Protein AF-A0A2V6KE90-F1 (afdb_monomer)

Foldseek 3Di:
DEEEAFPLPVLVVCVVCVVVFDFFDKYKYPLCDADPVSVSNVSSVVNVVVCVVVVQWDFPDADDHGITMTTGHPDDPDD

Nearest PDB structures (foldseek):
  5x7f-assembly1_A-2  TM=6.667E-01  e=1.273E-02  Mycobacterium tuberculosis H37Rv
  3zie-assembly1_A  TM=6.191E-01  e=1.666E-01  Archaeoglobus fulgidus
  1w1w-assembly1_F  TM=6.420E-01  e=1.453E+00  Saccharomyces cerevisiae
  8rod-assembly1_B  TM=6.564E-01  e=3.058E+00  Homo sapiens
  8ro6-assembly1_B  TM=6.557E-01  e=4.590E+00  Homo sapiens

Secondary structure (DSSP, 8-state):
-EEE--SS-HHHHHHHHGGG--TT-EEEETTSS--TT-TTHHHHHHHHHHHHHTTSEEEEEEETTTEEEEEE-PPP---

Structure (mmCIF, N/CA/C/O backbone):
data_AF-A0A2V6KE90-F1
#
_entry.id   AF-A0A2V6KE90-F1
#
loop_
_atom_site.group_PDB
_atom_site.id
_atom_site.type_symbol
_atom_site.label_atom_id
_atom_site.label_alt_id
_atom_site.label_comp_id
_atom_site.label_asym_id
_atom_site.label_entity_id
_atom_site.label_seq_id
_atom_site.pdbx_PDB_ins_code
_atom_site.Cartn_x
_atom_site.Cartn_y
_atom_site.Cartn_z
_atom_site.occupancy
_atom_site.B_iso_or_equiv
_atom_site.auth_seq_id
_atom_site.auth_comp_id
_atom_site.auth_asym_id
_atom_site.auth_atom_id
_atom_site.pdbx_PDB_model_num
ATOM 1 N N . MET A 1 1 ? -13.431 -3.013 2.417 1.00 92.00 1 MET A N 1
ATOM 2 C CA . MET A 1 1 ? -12.326 -3.498 1.565 1.00 92.00 1 MET A CA 1
ATOM 3 C C . MET A 1 1 ? -12.208 -2.534 0.406 1.00 92.00 1 MET A C 1
ATOM 5 O O . MET A 1 1 ? -13.248 -2.117 -0.089 1.00 92.00 1 MET A O 1
ATOM 9 N N . LEU A 1 2 ? -10.989 -2.182 0.010 1.00 95.81 2 LEU A N 1
ATOM 10 C CA . LEU A 1 2 ? -10.695 -1.312 -1.127 1.00 95.81 2 LEU A CA 1
ATOM 11 C C . LEU A 1 2 ? -9.701 -2.021 -2.054 1.00 95.81 2 LEU A C 1
ATOM 13 O O . LEU A 1 2 ? -8.765 -2.662 -1.581 1.00 95.81 2 LEU A O 1
ATOM 17 N N . ILE A 1 3 ? -9.926 -1.925 -3.360 1.00 97.00 3 ILE A N 1
ATOM 18 C CA . ILE A 1 3 ? -9.056 -2.490 -4.394 1.00 97.00 3 ILE A CA 1
ATOM 19 C C . ILE A 1 3 ? -8.692 -1.350 -5.343 1.00 97.00 3 ILE A C 1
ATOM 21 O O . ILE A 1 3 ? -9.588 -0.640 -5.797 1.00 97.00 3 ILE A O 1
ATOM 25 N N . ILE A 1 4 ? -7.402 -1.164 -5.610 1.00 96.50 4 ILE A N 1
ATOM 26 C CA . ILE A 1 4 ? -6.871 -0.103 -6.470 1.00 96.50 4 ILE A CA 1
ATOM 27 C C . ILE A 1 4 ? -6.067 -0.758 -7.597 1.00 96.50 4 ILE A C 1
ATOM 29 O O . ILE A 1 4 ? -5.039 -1.380 -7.339 1.00 96.50 4 ILE A O 1
ATOM 33 N N . ASP A 1 5 ? -6.528 -0.591 -8.835 1.00 94.19 5 ASP A N 1
ATOM 34 C CA . ASP A 1 5 ? -5.686 -0.735 -10.028 1.00 94.19 5 ASP A CA 1
ATOM 35 C C . ASP A 1 5 ? -4.887 0.564 -10.163 1.00 94.19 5 ASP A C 1
ATOM 37 O O . ASP A 1 5 ? -5.440 1.612 -10.503 1.00 94.19 5 ASP A O 1
ATOM 41 N N . ALA A 1 6 ? -3.624 0.535 -9.742 1.00 92.75 6 ALA A N 1
ATOM 42 C CA . ALA A 1 6 ? -2.877 1.760 -9.525 1.00 92.75 6 ALA A CA 1
ATOM 43 C C . ALA A 1 6 ? -2.507 2.427 -10.854 1.00 92.75 6 ALA A C 1
ATOM 45 O O . ALA A 1 6 ? -1.997 1.802 -11.780 1.00 92.75 6 ALA A O 1
ATOM 46 N N . ASP A 1 7 ? -2.690 3.741 -10.930 1.00 93.69 7 ASP A N 1
ATOM 47 C CA . ASP A 1 7 ? -2.152 4.593 -11.997 1.00 93.69 7 ASP A CA 1
ATOM 48 C C . ASP A 1 7 ? -0.829 5.273 -11.584 1.00 93.69 7 ASP A C 1
ATOM 50 O O . ASP A 1 7 ? -0.287 6.093 -12.325 1.00 93.69 7 ASP A O 1
ATOM 54 N N . GLY A 1 8 ? -0.300 4.921 -10.405 1.00 92.12 8 GLY A N 1
ATOM 55 C CA . GLY A 1 8 ? 0.815 5.595 -9.738 1.00 92.12 8 GLY A CA 1
ATOM 56 C C . GLY A 1 8 ? 0.390 6.650 -8.706 1.00 92.12 8 GLY A C 1
ATOM 57 O O . GLY A 1 8 ? 1.256 7.236 -8.065 1.00 92.12 8 GLY A O 1
ATOM 58 N N . GLY A 1 9 ? -0.910 6.901 -8.524 1.00 94.62 9 GLY A N 1
ATOM 59 C CA . GLY A 1 9 ? -1.472 7.877 -7.583 1.00 94.62 9 GLY A CA 1
ATOM 60 C C . GLY A 1 9 ? -2.157 7.264 -6.358 1.00 94.62 9 GLY A C 1
ATOM 61 O O . GLY A 1 9 ? -3.196 7.759 -5.926 1.00 94.62 9 GLY A O 1
ATOM 62 N N . VAL A 1 10 ? -1.603 6.201 -5.773 1.00 96.62 10 VAL A N 1
ATOM 63 C CA . VAL A 1 10 ? -2.254 5.448 -4.684 1.00 96.62 10 VAL A CA 1
ATOM 64 C C . VAL A 1 10 ? -2.581 6.316 -3.470 1.00 96.62 10 VAL A C 1
ATOM 66 O O . VAL A 1 10 ? -3.656 6.176 -2.884 1.00 96.62 10 VAL A O 1
ATOM 69 N N . GLN A 1 11 ? -1.689 7.229 -3.075 1.00 94.88 11 GLN A N 1
ATOM 70 C CA . GLN A 1 11 ? -1.935 8.056 -1.893 1.00 94.88 11 GLN A CA 1
ATOM 71 C C . GLN A 1 11 ? -3.100 9.032 -2.116 1.00 94.88 11 GLN A C 1
ATOM 73 O O . GLN A 1 11 ? -3.901 9.247 -1.203 1.00 94.88 11 GLN A O 1
ATOM 78 N N . ARG A 1 12 ? -3.229 9.584 -3.333 1.00 96.12 12 ARG A N 1
ATOM 79 C CA . ARG A 1 12 ? -4.381 10.407 -3.743 1.00 96.12 12 ARG A CA 1
ATOM 80 C C . ARG A 1 12 ? -5.670 9.607 -3.572 1.00 96.12 12 ARG A C 1
ATOM 82 O O . ARG A 1 12 ? -6.592 10.085 -2.916 1.00 96.12 12 ARG A O 1
ATOM 89 N N . ASP A 1 13 ? -5.702 8.391 -4.106 1.00 96.00 13 ASP A N 1
ATOM 90 C CA . ASP A 1 13 ? -6.912 7.568 -4.127 1.00 96.00 13 ASP A CA 1
ATOM 91 C C . ASP A 1 13 ? -7.320 7.115 -2.723 1.00 96.00 13 ASP A C 1
ATOM 93 O O . ASP A 1 13 ? -8.483 7.244 -2.344 1.00 96.00 13 ASP A O 1
ATOM 97 N N . ILE A 1 14 ? -6.365 6.668 -1.901 1.00 94.56 14 ILE A N 1
ATOM 98 C CA . ILE A 1 14 ? -6.638 6.307 -0.504 1.00 94.56 14 ILE A CA 1
ATOM 99 C C . ILE A 1 14 ? -7.191 7.508 0.266 1.00 94.56 14 ILE A C 1
ATOM 101 O O . ILE A 1 14 ? -8.145 7.346 1.023 1.00 94.56 14 ILE A O 1
ATOM 105 N N . ASN A 1 15 ? -6.653 8.714 0.063 1.00 92.94 15 ASN A N 1
ATOM 106 C CA . ASN A 1 15 ? -7.160 9.911 0.735 1.00 92.94 15 ASN A CA 1
ATOM 107 C C . ASN A 1 15 ? -8.608 10.247 0.331 1.00 92.94 15 ASN A C 1
ATOM 109 O O . ASN A 1 15 ? -9.366 10.692 1.189 1.00 92.94 15 ASN A O 1
ATOM 113 N N . CYS A 1 16 ? -9.020 9.989 -0.916 1.00 94.56 16 CYS A N 1
ATOM 114 C CA . CYS A 1 16 ? -10.409 10.185 -1.352 1.00 94.56 16 CYS A CA 1
ATOM 115 C C . CYS A 1 16 ? -11.406 9.258 -0.643 1.00 94.56 16 CYS A C 1
ATOM 117 O O . CYS A 1 16 ? -12.564 9.630 -0.475 1.00 94.56 16 CYS A O 1
ATOM 119 N N . TYR A 1 17 ? -10.973 8.065 -0.227 1.00 93.06 17 TYR A N 1
ATOM 120 C CA . TYR A 1 17 ? -11.848 7.074 0.407 1.00 93.06 17 TYR A CA 1
ATOM 121 C C . TYR A 1 17 ? -11.605 6.900 1.907 1.00 93.06 17 TYR A C 1
ATOM 123 O O . TYR A 1 17 ? -12.371 6.185 2.549 1.00 93.06 17 TYR A O 1
ATOM 131 N N . ALA A 1 18 ? -10.576 7.532 2.479 1.00 91.62 18 ALA A N 1
ATOM 132 C CA . ALA A 1 18 ? -10.098 7.283 3.840 1.00 91.62 18 ALA A CA 1
ATOM 133 C C . ALA A 1 18 ? -11.201 7.363 4.908 1.00 91.62 18 ALA A C 1
ATOM 135 O O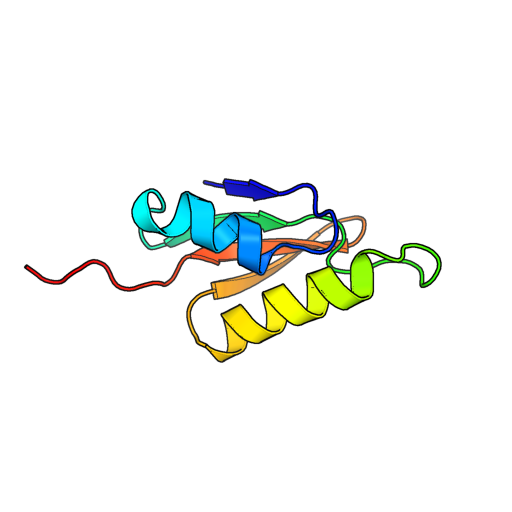 . ALA A 1 18 ? -11.243 6.519 5.801 1.00 91.62 18 ALA A O 1
ATOM 136 N N . GLU A 1 19 ? -12.118 8.326 4.790 1.00 91.38 19 GLU A N 1
ATOM 137 C CA . GLU A 1 19 ? -13.239 8.516 5.726 1.00 91.38 19 GLU A CA 1
ATOM 138 C C . GLU A 1 19 ? -14.287 7.393 5.661 1.00 91.38 19 GLU A C 1
ATOM 140 O O . GLU A 1 19 ? -15.068 7.202 6.591 1.00 91.38 19 GLU A O 1
ATOM 145 N N . HIS A 1 20 ? -14.292 6.615 4.580 1.00 92.50 20 HIS A N 1
ATOM 146 C CA . HIS A 1 20 ? -15.184 5.476 4.375 1.00 92.50 20 HIS A CA 1
ATOM 147 C C . HIS A 1 20 ? -14.521 4.131 4.713 1.00 92.50 20 HIS A C 1
ATOM 149 O O . HIS A 1 20 ? -15.181 3.089 4.671 1.00 92.50 20 HIS A O 1
ATOM 155 N N . LEU A 1 21 ? -13.224 4.118 5.040 1.00 93.25 21 LEU A N 1
ATOM 156 C CA . LEU A 1 21 ? -12.486 2.897 5.348 1.00 93.25 21 LEU A CA 1
ATOM 157 C C . LEU A 1 21 ? -12.581 2.556 6.836 1.00 93.25 21 LEU A C 1
ATOM 159 O O . LEU A 1 21 ? -12.042 3.249 7.698 1.00 93.25 21 LEU A O 1
ATOM 163 N N . ALA A 1 22 ? -13.206 1.419 7.136 1.00 94.00 22 ALA A N 1
ATOM 164 C CA . ALA A 1 22 ? -13.167 0.847 8.475 1.00 94.00 22 ALA A CA 1
ATOM 165 C C . ALA A 1 22 ? -11.732 0.449 8.867 1.00 94.00 22 ALA A C 1
ATOM 167 O O . ALA A 1 22 ? -10.956 -0.043 8.039 1.00 94.00 22 ALA A O 1
ATOM 168 N N . HIS A 1 23 ? -11.397 0.616 10.147 1.00 94.75 23 HIS A N 1
ATOM 169 C CA . HIS A 1 23 ? -10.127 0.150 10.697 1.00 94.75 23 HIS A CA 1
ATOM 170 C C . HIS A 1 23 ? -9.955 -1.361 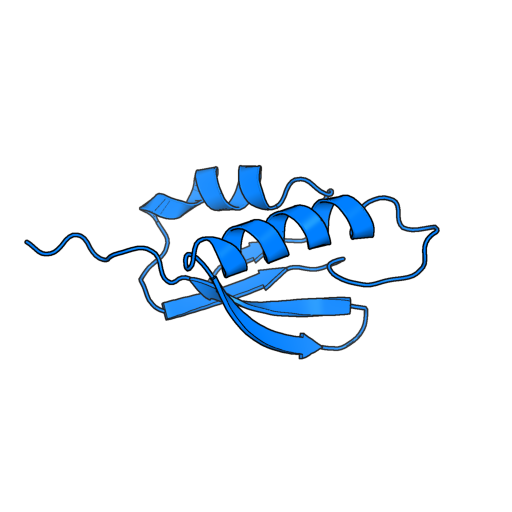10.468 1.00 94.75 23 HIS A C 1
ATOM 172 O O . HIS A 1 23 ? -10.897 -2.140 10.621 1.00 94.75 23 HIS A O 1
ATOM 178 N N . GLY A 1 24 ? -8.754 -1.774 10.072 1.00 96.06 24 GLY A N 1
ATOM 179 C CA . GLY A 1 24 ? -8.416 -3.157 9.747 1.00 96.06 24 GLY A CA 1
ATOM 180 C C . GLY A 1 24 ? -9.006 -3.661 8.428 1.00 96.06 24 GLY A C 1
ATOM 181 O O . GLY A 1 24 ? -8.848 -4.842 8.110 1.00 96.06 24 GLY A O 1
ATOM 182 N N . CYS A 1 25 ? -9.694 -2.819 7.645 1.00 96.31 25 CYS A N 1
ATOM 183 C CA . CYS A 1 25 ? -10.240 -3.273 6.374 1.00 96.31 25 CYS A CA 1
ATOM 184 C C . CYS A 1 25 ? -9.123 -3.564 5.362 1.00 96.31 25 CYS A C 1
ATOM 186 O O . CYS A 1 25 ? -8.058 -2.949 5.380 1.00 96.31 25 CYS A O 1
ATOM 188 N N . TRP A 1 26 ? -9.382 -4.534 4.488 1.00 97.25 26 TRP A N 1
ATOM 189 C CA . TRP A 1 26 ? -8.409 -5.015 3.513 1.00 97.25 26 TRP A CA 1
ATOM 190 C C . TRP A 1 26 ? -8.206 -4.013 2.382 1.00 97.25 26 TRP A C 1
ATOM 192 O O . TRP A 1 26 ? -9.189 -3.487 1.845 1.00 97.25 26 TRP A O 1
ATOM 202 N N . LEU A 1 27 ? -6.943 -3.808 2.015 1.00 97.81 27 LEU A N 1
ATOM 203 C CA . LEU A 1 27 ? -6.512 -3.073 0.835 1.00 97.81 27 LEU A CA 1
ATOM 204 C C . LEU A 1 27 ? -5.727 -4.000 -0.093 1.00 97.81 27 LEU A C 1
ATOM 206 O O . LEU A 1 27 ? -4.847 -4.738 0.353 1.00 97.81 27 LEU A O 1
ATOM 210 N N . VAL A 1 28 ? -6.049 -3.931 -1.381 1.00 97.88 28 VAL A N 1
ATOM 211 C CA . VAL A 1 28 ? -5.350 -4.632 -2.463 1.00 97.88 28 VAL A CA 1
ATOM 212 C C . VAL A 1 28 ? -4.945 -3.590 -3.496 1.00 97.88 28 VAL A C 1
ATOM 214 O O . VAL A 1 28 ? -5.799 -2.849 -3.976 1.00 97.88 28 VAL A O 1
ATOM 217 N N . ILE A 1 29 ? -3.656 -3.490 -3.797 1.00 98.00 29 ILE A N 1
ATOM 218 C CA . ILE A 1 29 ? -3.103 -2.427 -4.643 1.00 98.00 29 ILE A CA 1
ATOM 219 C C . ILE A 1 29 ? -2.246 -3.084 -5.713 1.00 98.00 29 ILE A C 1
ATOM 221 O O . ILE A 1 29 ? -1.235 -3.711 -5.391 1.00 98.00 29 ILE A O 1
ATOM 225 N N . ASP A 1 30 ? -2.668 -2.981 -6.967 1.00 96.00 30 ASP A N 1
ATOM 226 C CA . ASP A 1 30 ? -1.907 -3.538 -8.079 1.00 96.00 30 ASP A CA 1
ATOM 227 C C . ASP A 1 30 ? -0.701 -2.665 -8.443 1.00 96.00 30 ASP A C 1
ATOM 229 O O . ASP A 1 30 ? -0.573 -1.534 -7.970 1.00 96.00 30 ASP A O 1
ATOM 233 N N . ASP A 1 31 ? 0.206 -3.199 -9.262 1.00 95.75 31 ASP A N 1
ATOM 234 C CA . ASP A 1 31 ? 1.393 -2.489 -9.750 1.00 95.75 31 ASP A CA 1
ATOM 235 C C . ASP A 1 31 ? 2.345 -1.990 -8.636 1.00 95.75 31 ASP A C 1
ATOM 237 O O . ASP A 1 31 ? 3.130 -1.070 -8.850 1.00 95.75 31 ASP A O 1
ATOM 241 N N . TYR A 1 32 ? 2.341 -2.579 -7.433 1.00 97.00 32 TYR A N 1
ATOM 242 C CA . TYR A 1 32 ? 3.306 -2.223 -6.374 1.00 97.00 32 TYR A CA 1
ATOM 243 C C . TYR A 1 32 ? 4.732 -2.710 -6.687 1.00 97.00 32 TYR A C 1
ATOM 245 O O . TYR A 1 32 ? 5.730 -2.121 -6.263 1.00 97.00 32 TYR A O 1
ATOM 253 N N . ALA A 1 33 ? 4.853 -3.812 -7.418 1.00 95.19 33 ALA A N 1
ATOM 254 C CA . ALA A 1 33 ? 6.111 -4.313 -7.950 1.00 95.19 33 ALA A CA 1
ATOM 255 C C . ALA A 1 33 ? 5.914 -4.718 -9.411 1.00 95.19 33 ALA A C 1
ATOM 257 O O . ALA A 1 33 ? 4.807 -5.015 -9.837 1.00 95.19 33 ALA A O 1
ATOM 258 N N . GLY A 1 34 ? 6.986 -4.754 -10.194 1.00 92.44 34 GLY A N 1
ATOM 259 C CA . GLY A 1 34 ? 6.878 -5.125 -11.598 1.00 92.44 34 GLY A CA 1
ATOM 260 C C . GLY A 1 34 ? 8.122 -4.763 -12.398 1.00 92.44 34 GLY A C 1
ATOM 261 O O . GLY A 1 34 ? 9.099 -4.255 -11.836 1.00 92.44 34 GLY A O 1
ATOM 262 N N . PRO A 1 35 ? 8.119 -5.043 -13.709 1.00 92.06 35 PRO A N 1
ATOM 263 C CA . PRO A 1 35 ? 9.229 -4.700 -14.584 1.00 92.06 35 PRO A CA 1
ATOM 264 C C . PRO A 1 35 ? 9.378 -3.178 -14.699 1.00 92.06 35 PRO A C 1
ATOM 266 O O . PRO A 1 35 ? 8.392 -2.449 -14.699 1.00 92.06 35 PRO A O 1
ATOM 269 N N . ALA A 1 36 ? 10.611 -2.701 -14.889 1.00 87.69 36 ALA A N 1
ATOM 270 C CA . ALA A 1 36 ? 10.918 -1.267 -14.964 1.00 87.69 36 ALA A CA 1
ATOM 271 C C . ALA A 1 36 ? 10.199 -0.519 -16.109 1.00 87.69 36 ALA A C 1
ATOM 273 O O . ALA A 1 36 ? 10.087 0.702 -16.066 1.00 87.69 36 ALA A O 1
ATOM 274 N N . VAL A 1 37 ? 9.707 -1.240 -17.125 1.00 93.50 37 VAL A N 1
ATOM 275 C CA . VAL A 1 37 ? 8.888 -0.672 -18.211 1.00 93.50 37 VAL A CA 1
ATOM 276 C C . VAL A 1 37 ? 7.511 -0.212 -17.725 1.00 93.50 37 VAL A C 1
ATOM 278 O O . VAL A 1 37 ? 6.905 0.662 -18.342 1.00 93.50 37 VAL A O 1
ATOM 281 N N . ASN A 1 38 ? 7.015 -0.770 -16.616 1.00 91.06 38 ASN A N 1
ATOM 282 C CA . ASN A 1 38 ? 5.791 -0.297 -15.998 1.00 91.06 38 ASN A CA 1
ATOM 283 C C . ASN A 1 38 ? 6.094 0.952 -15.164 1.00 91.06 38 ASN A C 1
ATOM 285 O O . ASN A 1 38 ? 6.519 0.886 -14.010 1.00 91.06 38 ASN A O 1
ATOM 289 N N . ILE A 1 39 ? 5.840 2.106 -15.775 1.00 93.50 39 ILE A N 1
ATOM 290 C CA . ILE A 1 39 ? 6.104 3.426 -15.199 1.00 93.50 39 ILE A CA 1
ATOM 291 C C . ILE A 1 39 ? 5.332 3.700 -13.899 1.00 93.50 39 ILE A C 1
ATOM 293 O O . ILE A 1 39 ? 5.719 4.595 -13.150 1.00 93.50 39 ILE A O 1
ATOM 297 N N . LYS A 1 40 ? 4.267 2.937 -13.618 1.00 94.56 40 LYS A N 1
ATOM 298 C CA . LYS A 1 40 ? 3.440 3.080 -12.415 1.00 94.56 40 LYS A CA 1
ATOM 299 C C . LYS A 1 40 ? 4.104 2.485 -11.175 1.00 94.56 40 LYS A C 1
ATOM 301 O O . LYS A 1 40 ? 3.851 2.954 -10.074 1.00 94.56 40 LYS A O 1
ATOM 306 N N . VAL A 1 41 ? 4.993 1.502 -11.341 1.00 95.81 41 VAL A N 1
ATOM 307 C CA . VAL A 1 41 ? 5.541 0.721 -10.219 1.00 95.81 41 VAL A CA 1
ATOM 308 C C . VAL A 1 41 ? 6.260 1.593 -9.202 1.00 95.81 41 VAL A C 1
ATOM 310 O O . VAL A 1 41 ? 5.994 1.514 -8.005 1.00 95.81 41 VAL A O 1
ATOM 313 N N . THR A 1 42 ? 7.161 2.454 -9.669 1.00 96.44 42 THR A N 1
ATOM 314 C CA . THR A 1 42 ? 7.936 3.338 -8.792 1.00 96.44 42 THR A CA 1
ATOM 315 C C . THR A 1 42 ? 7.048 4.281 -7.970 1.00 96.44 42 THR A C 1
ATOM 317 O O . THR A 1 42 ? 7.204 4.298 -6.747 1.00 96.44 42 THR A O 1
ATOM 320 N N . PRO A 1 43 ? 6.127 5.064 -8.569 1.00 97.00 43 PRO A N 1
ATOM 321 C CA . PRO A 1 43 ? 5.258 5.936 -7.786 1.00 97.00 43 PRO A CA 1
ATOM 322 C C . PRO A 1 43 ? 4.249 5.163 -6.919 1.00 97.00 43 PRO A C 1
ATOM 324 O O . PRO A 1 43 ? 4.084 5.531 -5.759 1.00 97.00 43 PRO A O 1
ATOM 327 N N . THR A 1 44 ? 3.674 4.048 -7.394 1.00 97.31 44 THR A N 1
ATOM 328 C CA . THR A 1 44 ? 2.804 3.172 -6.583 1.00 97.31 44 THR A CA 1
ATOM 329 C C . THR A 1 44 ? 3.528 2.677 -5.334 1.00 97.31 44 THR A C 1
ATOM 331 O O . THR A 1 44 ? 3.021 2.824 -4.221 1.00 97.31 44 THR A O 1
ATOM 334 N N . ARG A 1 45 ? 4.741 2.128 -5.491 1.00 97.19 45 ARG A N 1
ATOM 335 C CA . ARG A 1 45 ? 5.548 1.653 -4.364 1.00 97.19 45 ARG A CA 1
ATOM 336 C C . ARG A 1 45 ? 5.881 2.776 -3.393 1.00 97.19 45 ARG A C 1
ATOM 338 O O . ARG A 1 45 ? 5.698 2.596 -2.196 1.00 97.19 45 ARG A O 1
ATOM 345 N N . ARG A 1 46 ? 6.334 3.927 -3.900 1.00 97.88 46 ARG A N 1
ATOM 346 C CA . ARG A 1 46 ? 6.659 5.101 -3.075 1.00 97.88 46 ARG A CA 1
ATOM 347 C C . ARG A 1 46 ? 5.482 5.490 -2.180 1.00 97.88 46 ARG A C 1
ATOM 349 O O . ARG A 1 46 ? 5.678 5.716 -0.991 1.00 97.88 46 ARG A O 1
ATOM 356 N N . ASP A 1 47 ? 4.287 5.573 -2.753 1.00 97.81 47 ASP A N 1
ATOM 357 C CA . ASP A 1 47 ? 3.082 5.991 -2.038 1.00 97.81 47 ASP A CA 1
ATOM 358 C C . ASP A 1 47 ? 2.662 4.960 -0.979 1.00 97.81 47 ASP A C 1
ATOM 360 O O . ASP A 1 47 ? 2.362 5.326 0.159 1.00 97.81 47 ASP A O 1
ATOM 364 N N . VAL A 1 48 ? 2.680 3.667 -1.323 1.00 97.62 48 VAL A N 1
ATOM 365 C CA . VAL A 1 48 ? 2.372 2.586 -0.373 1.00 97.62 48 VAL A CA 1
ATOM 366 C C . VAL A 1 48 ? 3.391 2.553 0.766 1.00 97.62 48 VAL A C 1
ATOM 368 O O . VAL A 1 48 ? 2.997 2.519 1.931 1.00 97.62 48 VAL A O 1
ATOM 371 N N . ASP A 1 49 ? 4.686 2.618 0.454 1.00 98.00 49 ASP A N 1
ATOM 372 C CA . ASP A 1 49 ? 5.757 2.576 1.451 1.00 98.00 49 ASP A CA 1
ATOM 373 C C . ASP A 1 49 ? 5.678 3.777 2.403 1.00 98.00 49 ASP A C 1
ATOM 375 O O . ASP A 1 49 ? 5.829 3.610 3.613 1.00 98.00 49 ASP A O 1
ATOM 379 N N . ALA A 1 50 ? 5.371 4.973 1.889 1.00 97.31 50 ALA A N 1
ATOM 380 C CA . ALA A 1 50 ? 5.160 6.157 2.718 1.00 97.31 50 ALA A CA 1
ATOM 381 C C . ALA A 1 50 ? 4.003 5.957 3.712 1.00 97.31 50 ALA A C 1
ATOM 383 O O . ALA A 1 50 ? 4.161 6.218 4.902 1.00 97.31 50 ALA A O 1
ATOM 384 N N . LEU A 1 51 ? 2.866 5.420 3.259 1.00 96.06 51 LEU A N 1
ATOM 385 C CA . LEU A 1 51 ? 1.709 5.153 4.121 1.00 96.06 51 LEU A CA 1
ATOM 386 C C . LEU A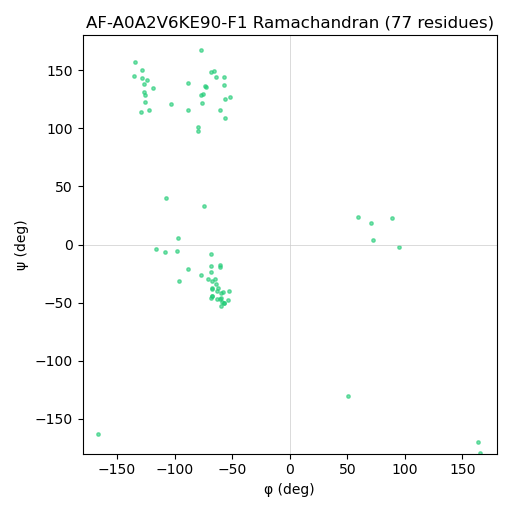 1 51 ? 1.965 4.043 5.156 1.00 96.06 51 LEU A C 1
ATOM 388 O O . LEU A 1 51 ? 1.403 4.086 6.254 1.00 96.06 51 LEU A O 1
ATOM 392 N N . VAL A 1 52 ? 2.810 3.061 4.831 1.00 97.25 52 VAL A N 1
ATOM 393 C CA . VAL A 1 52 ? 3.277 2.045 5.788 1.00 97.25 52 VAL A CA 1
ATOM 394 C C . VAL A 1 52 ? 4.184 2.683 6.842 1.00 97.25 52 VAL A C 1
ATOM 396 O O . VAL A 1 52 ? 3.982 2.458 8.034 1.00 97.25 52 VAL A O 1
ATOM 399 N N . VAL A 1 53 ? 5.137 3.528 6.435 1.00 96.94 53 VAL A N 1
ATOM 400 C CA . VAL A 1 53 ? 6.026 4.267 7.353 1.00 96.94 53 VAL A CA 1
ATOM 401 C C . VAL A 1 53 ? 5.238 5.213 8.266 1.00 96.94 53 VAL A C 1
ATOM 403 O O . VAL A 1 53 ? 5.547 5.319 9.451 1.00 96.94 53 VAL A 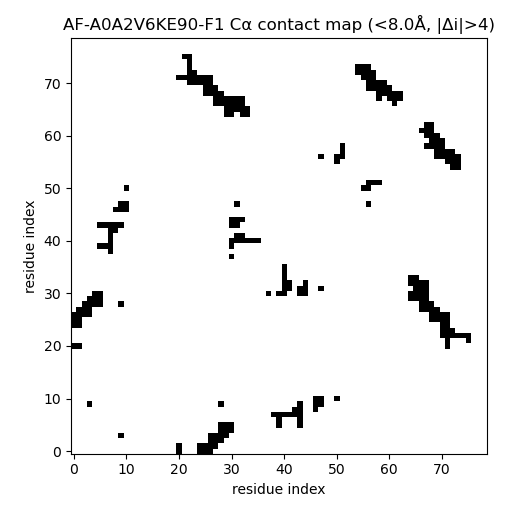O 1
ATOM 406 N N . GLU A 1 54 ? 4.185 5.853 7.753 1.00 95.06 54 GLU A N 1
ATOM 407 C CA . GLU A 1 54 ? 3.250 6.681 8.531 1.00 95.06 54 GLU A CA 1
ATOM 408 C C . GLU A 1 54 ? 2.377 5.868 9.510 1.00 95.06 54 GLU A C 1
ATOM 410 O O . GLU A 1 54 ? 1.635 6.449 10.304 1.00 95.06 54 GLU A O 1
ATOM 415 N N . GLY A 1 55 ? 2.419 4.533 9.455 1.00 95.25 55 GLY A N 1
ATOM 416 C CA . GLY A 1 55 ? 1.582 3.656 10.275 1.00 95.25 55 GLY A CA 1
ATOM 417 C C . GLY A 1 55 ? 0.102 3.675 9.881 1.00 95.25 55 GLY A C 1
ATOM 418 O O . GLY A 1 55 ? -0.753 3.288 10.676 1.00 95.25 55 GLY A O 1
ATOM 419 N N . ARG A 1 56 ? -0.222 4.139 8.667 1.00 95.31 56 ARG A N 1
ATOM 420 C CA . ARG A 1 56 ? -1.590 4.146 8.118 1.00 95.31 56 ARG A CA 1
ATOM 421 C C . ARG A 1 56 ? -1.925 2.850 7.387 1.00 95.31 56 ARG A C 1
ATOM 423 O O . ARG A 1 56 ? -3.107 2.540 7.248 1.00 95.31 56 ARG A O 1
ATOM 430 N N . LEU A 1 57 ? -0.914 2.097 6.956 1.00 96.88 57 LEU A N 1
ATOM 431 C CA . LEU A 1 57 ? -1.059 0.781 6.340 1.00 96.88 57 LEU A CA 1
ATOM 432 C C . LEU A 1 57 ? -0.253 -0.291 7.077 1.00 96.88 57 LEU A C 1
ATOM 434 O O . LEU A 1 57 ? 0.878 -0.060 7.491 1.00 96.88 57 LEU A O 1
ATOM 438 N N . GLU A 1 58 ? -0.832 -1.485 7.180 1.00 98.00 58 GLU A N 1
ATOM 439 C CA . GLU A 1 58 ? -0.149 -2.716 7.584 1.00 98.00 58 GLU A CA 1
ATOM 440 C C . GLU A 1 58 ? 0.11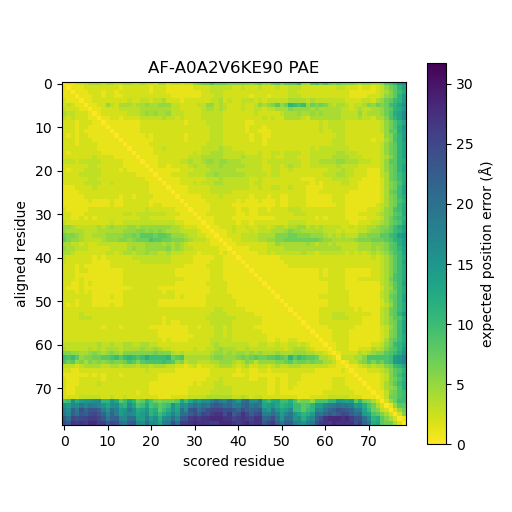2 -3.571 6.342 1.00 98.00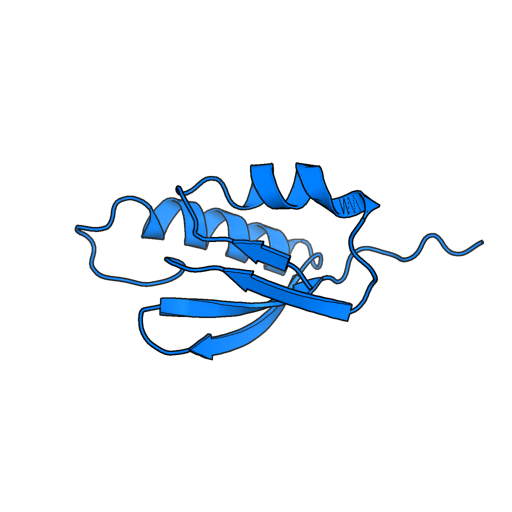 58 GLU A C 1
ATOM 442 O O . GLU A 1 58 ? -0.842 -3.967 5.672 1.00 98.00 58 GLU A O 1
ATOM 447 N N . THR A 1 59 ? 1.369 -3.903 6.045 1.00 98.06 59 THR A N 1
ATOM 448 C CA . THR A 1 59 ? 1.689 -4.869 4.981 1.00 98.06 59 THR A CA 1
ATOM 449 C C . THR A 1 59 ? 1.423 -6.289 5.469 1.00 98.06 59 THR A C 1
ATOM 451 O O . THR A 1 59 ? 2.041 -6.736 6.432 1.00 98.06 59 THR A O 1
ATOM 454 N N . LEU A 1 60 ? 0.550 -7.021 4.774 1.00 97.94 60 LEU A N 1
ATOM 455 C CA . LEU A 1 60 ? 0.324 -8.448 5.028 1.00 97.94 60 LEU A CA 1
ATOM 456 C C . LEU A 1 60 ? 1.144 -9.335 4.091 1.00 97.94 60 LEU A C 1
ATOM 458 O O . LEU A 1 60 ? 1.550 -10.431 4.472 1.00 97.94 60 LEU A O 1
ATOM 462 N N . GLY A 1 61 ? 1.393 -8.875 2.867 1.00 96.56 61 GLY A N 1
ATOM 463 C CA . GLY A 1 61 ? 2.227 -9.590 1.916 1.00 96.56 61 GLY A CA 1
ATOM 464 C C . GLY A 1 61 ? 2.056 -9.099 0.488 1.00 96.56 61 GLY A C 1
ATOM 465 O O . GLY A 1 61 ? 1.415 -8.085 0.216 1.00 96.56 61 GLY A O 1
ATOM 466 N N . PHE A 1 62 ? 2.633 -9.865 -0.430 1.00 94.75 62 PHE A N 1
ATOM 467 C CA . PHE A 1 62 ? 2.614 -9.594 -1.861 1.00 94.75 62 PHE A CA 1
ATOM 468 C C . PHE A 1 62 ? 2.130 -10.839 -2.589 1.00 94.75 62 PHE A C 1
ATOM 470 O O . PHE A 1 62 ? 2.452 -11.960 -2.184 1.00 94.75 62 PHE A O 1
ATOM 477 N N . TYR A 1 63 ? 1.367 -10.650 -3.659 1.00 92.06 63 TYR A N 1
ATOM 478 C CA . TYR A 1 63 ? 0.806 -11.753 -4.422 1.00 92.06 63 TYR A CA 1
ATOM 479 C C . TYR A 1 63 ? 0.965 -11.535 -5.924 1.00 92.06 63 TYR A C 1
ATOM 481 O O . TYR A 1 63 ? 0.864 -10.413 -6.416 1.00 92.06 63 TYR A O 1
ATOM 489 N N . GLY A 1 64 ? 1.188 -12.632 -6.652 1.00 87.44 64 GLY A N 1
ATOM 490 C CA . GLY A 1 64 ? 1.199 -12.649 -8.113 1.00 87.44 64 GLY A CA 1
ATOM 491 C C . GLY A 1 64 ? 2.088 -11.571 -8.740 1.00 87.44 64 GLY A C 1
ATOM 492 O O . GLY A 1 64 ? 3.251 -11.415 -8.379 1.00 87.44 64 GLY A O 1
ATOM 493 N N . TRP A 1 65 ? 1.517 -10.839 -9.694 1.00 86.25 65 TRP A N 1
ATOM 494 C CA . TRP A 1 65 ? 2.158 -9.911 -10.630 1.00 86.25 65 TRP A CA 1
ATOM 495 C C . TRP A 1 65 ? 2.579 -8.577 -9.989 1.00 86.25 65 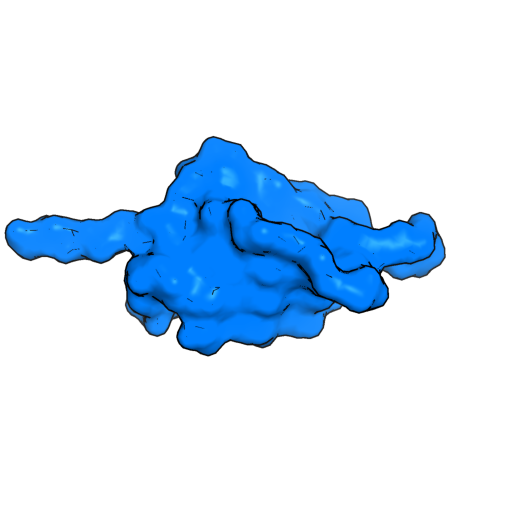TRP A C 1
ATOM 497 O O . TRP A 1 65 ? 2.586 -7.543 -10.641 1.00 86.25 65 TRP A O 1
ATOM 507 N N . GLY A 1 66 ? 2.968 -8.613 -8.713 1.00 93.31 66 GLY A N 1
ATOM 508 C CA . GLY A 1 66 ? 3.400 -7.442 -7.960 1.00 93.31 66 GLY A CA 1
ATOM 509 C C . GLY A 1 66 ? 2.275 -6.691 -7.261 1.00 93.31 66 GLY A C 1
ATOM 510 O O . GLY A 1 66 ? 2.450 -5.524 -6.922 1.00 93.31 66 GLY A O 1
ATOM 511 N N . THR A 1 67 ? 1.158 -7.362 -6.988 1.00 97.31 67 THR A N 1
ATOM 512 C CA . THR A 1 67 ? 0.057 -6.819 -6.194 1.00 97.31 67 THR A CA 1
ATOM 513 C C . THR A 1 67 ? 0.426 -6.813 -4.706 1.00 97.31 67 THR A C 1
ATOM 515 O O . THR A 1 67 ? 0.849 -7.829 -4.142 1.00 97.31 67 THR A O 1
ATOM 518 N N . TRP A 1 68 ? 0.250 -5.669 -4.050 1.00 98.38 68 TRP A N 1
ATOM 519 C CA . TRP A 1 68 ? 0.397 -5.500 -2.605 1.00 98.38 68 TRP A CA 1
ATOM 520 C C . TRP A 1 68 ? -0.919 -5.797 -1.888 1.00 98.38 68 TRP A C 1
ATOM 522 O O . TRP A 1 68 ? -1.991 -5.394 -2.345 1.00 98.38 68 TRP A O 1
ATOM 532 N N . ILE A 1 69 ? -0.842 -6.484 -0.747 1.00 98.31 69 ILE A N 1
ATOM 533 C CA . ILE A 1 69 ? -1.993 -6.798 0.101 1.00 98.31 69 ILE A CA 1
ATOM 534 C C . ILE A 1 69 ? -1.705 -6.333 1.526 1.00 98.31 69 ILE A C 1
ATOM 536 O O . ILE A 1 69 ? -0.674 -6.674 2.116 1.00 98.31 69 ILE A O 1
ATOM 540 N N . GLY A 1 70 ? -2.658 -5.617 2.117 1.00 97.94 70 GLY A N 1
ATOM 541 C CA . GLY A 1 70 ? -2.525 -5.150 3.487 1.00 97.94 70 GLY A CA 1
ATOM 542 C C . GLY A 1 70 ? -3.811 -4.635 4.115 1.00 97.94 70 GLY A C 1
ATOM 543 O O . GLY A 1 70 ? -4.912 -4.936 3.647 1.00 97.94 70 GLY A O 1
ATOM 544 N N . ARG A 1 71 ? -3.676 -3.885 5.211 1.00 97.94 71 ARG A N 1
ATOM 545 C CA . ARG A 1 71 ? -4.811 -3.342 5.971 1.00 97.94 71 ARG A CA 1
ATOM 546 C C . ARG A 1 71 ? -4.707 -1.850 6.208 1.00 97.94 71 ARG A C 1
ATOM 548 O O . ARG A 1 71 ? -3.617 -1.313 6.374 1.00 97.94 71 ARG A O 1
ATOM 555 N N . TRP A 1 72 ? -5.865 -1.209 6.297 1.00 97.00 72 TRP A N 1
ATOM 556 C CA . TRP A 1 72 ? -5.999 0.170 6.750 1.00 97.00 72 TRP A CA 1
ATOM 557 C C . TRP A 1 72 ? -5.888 0.270 8.270 1.00 97.00 72 TRP A C 1
ATOM 559 O O . TRP A 1 72 ? -6.613 -0.423 8.981 1.00 97.00 72 TRP A O 1
ATOM 569 N N . LEU A 1 73 ? -5.030 1.155 8.771 1.00 94.25 73 LEU A N 1
ATOM 570 C CA . LEU A 1 73 ? -4.767 1.311 10.203 1.00 94.25 73 LEU A CA 1
ATOM 571 C C . LEU A 1 73 ? -5.174 2.667 10.784 1.00 94.25 73 LEU A C 1
ATOM 573 O O . LEU A 1 73 ? -5.056 2.842 11.998 1.00 94.25 73 LEU A O 1
ATOM 577 N N . ALA A 1 74 ? -5.653 3.627 9.984 1.00 79.06 74 ALA A N 1
ATOM 578 C CA . ALA A 1 74 ? -5.959 4.944 10.542 1.00 79.06 74 ALA A CA 1
ATOM 579 C C . ALA A 1 74 ? -6.976 4.845 11.690 1.00 79.06 74 ALA A C 1
ATOM 581 O O . ALA A 1 74 ? -7.859 3.979 11.704 1.00 79.06 74 ALA A O 1
ATOM 582 N N . LYS A 1 75 ? -6.772 5.710 12.690 1.00 61.44 75 LYS A N 1
ATOM 583 C CA . LYS A 1 75 ? -7.501 5.701 13.959 1.00 61.44 75 LYS A CA 1
ATOM 584 C C . LYS A 1 75 ? -9.007 5.683 13.711 1.00 61.44 75 LYS A C 1
ATOM 586 O O . LYS A 1 75 ? -9.539 6.589 13.074 1.00 61.44 75 LYS A O 1
ATOM 591 N N . ALA A 1 76 ? -9.693 4.715 14.316 1.00 53.62 76 ALA A N 1
ATOM 592 C CA . ALA A 1 76 ? -11.068 4.953 14.721 1.00 53.62 76 ALA A CA 1
ATOM 593 C C . ALA A 1 76 ? -11.039 6.188 15.631 1.00 53.62 76 ALA A C 1
ATOM 595 O O . ALA A 1 76 ? -10.244 6.227 16.574 1.00 53.62 76 ALA A O 1
ATOM 596 N N . TYR A 1 77 ? -11.8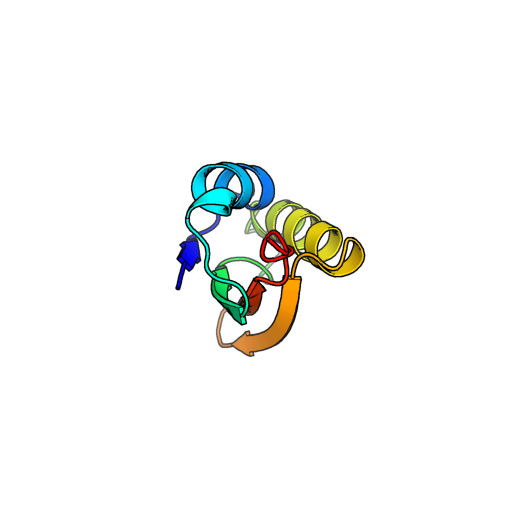30 7.214 15.327 1.00 47.16 77 TYR A N 1
ATOM 597 C CA . TYR A 1 77 ? -12.045 8.293 16.282 1.00 47.16 77 TYR A CA 1
ATOM 598 C C . TYR A 1 77 ? -12.565 7.651 17.573 1.00 47.16 77 TYR A C 1
ATOM 600 O O . TYR A 1 77 ? -13.678 7.128 17.601 1.00 47.16 77 TYR A O 1
ATOM 608 N N . SER A 1 78 ? -11.733 7.620 18.616 1.00 44.34 78 SER A N 1
ATOM 609 C CA . SER A 1 78 ? -12.186 7.301 19.964 1.00 44.34 78 SER A CA 1
ATOM 610 C C . SER A 1 78 ? -13.211 8.366 20.333 1.00 44.34 78 SER A C 1
ATOM 612 O O . SER A 1 78 ? -12.876 9.552 20.342 1.00 44.34 78 SER A O 1
ATOM 614 N N . SER A 1 79 ? -14.457 7.942 20.532 1.00 42.59 79 SER A N 1
ATOM 615 C CA . SER A 1 79 ? -15.525 8.776 21.093 1.00 42.59 79 SER A CA 1
ATOM 616 C C . SER A 1 79 ? -15.251 9.077 22.561 1.00 42.59 79 SER A C 1
ATOM 618 O O . SER A 1 79 ? -14.656 8.197 23.226 1.00 42.59 79 SER A O 1
#

Sequence (79 aa):
MLIIDADGGVQRDINCYAEHLAHGCWLVIDDYAGPAVNIKVTPTRRDVDALVVEGRLETLGFYGWGTWIGRWLAKAYSS

pLDDT: mean 92.1, std 11.54, range [42.59, 98.38]

Solvent-accessible surface area (backbone atoms only — not comparable to full-atom values): 4343 Å² total; per-residue (Å²): 110,51,77,42,84,50,81,30,52,48,55,62,54,48,64,76,45,49,93,76,56,56,66,66,29,46,37,38,34,36,40,38,34,71,62,85,86,48,75,31,19,63,46,22,31,53,35,52,52,50,36,37,75,70,55,38,34,44,85,74,50,75,47,89,82,25,25,36,35,28,27,34,48,54,77,73,82,82,126

Mean predicted aligne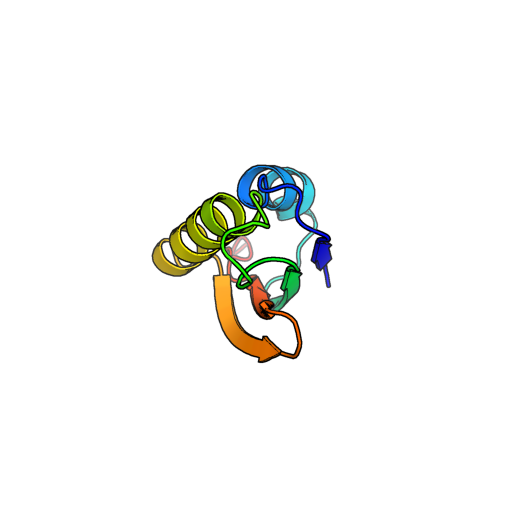d error: 3.8 Å

Radius of gyration: 12.21 Å; Cα contacts (8 Å, |Δi|>4): 140; chains: 1; bounding box: 26×23×39 Å